Protein AF-A0AAV2PLE8-F1 (afdb_monomer_lite)

Organism: Meganyctiphanes norvegica (NCBI:txid48144)

Secondary structure (DSSP, 8-state):
--HHHHHHHHHHHHHHHHHHHHHHHHS-HHHHHHHHHH-HHHHHHT-HHHHHHHHHHHH------SS-EEEETTT--EEEGGG--GGGGGGSSS--S---S---------------EEEE-HHHHGGG---

InterPro domains:
  IPR040394 F-box only protein 25/32 [PTHR13123] (2-130)

Sequence (131 aa):
SAGKAYSVMAKVSEENAIWMKLCRFHWTPQQIDHVMRLHKELQVKKNWQQVFDRLRKAYGLKEEYPENIHLCRNCSCMYWESYGHPCRTDNIILSEERGGEEAALINQENIKPDVTYLIVTPQEFLKYFHL

Radius of gyration: 27.21 Å; chains: 1; bounding box: 66×33×84 Å

Foldseek 3Di:
DPVVVVVVVVVQVVVLVVLVVQCVVFDDPVLLVVLCVVCVVCVVVVRSVVSSVSSCVPPNGPDDDPFWWKQAQPPRDIDTPVVDDDPPVVVPDDDPDDDDDDPDPPDPDDPDPPPRIDTQDPVNVVVSDDD

pLDDT: mean 72.5, std 18.35, range [34.12, 95.56]

Structure (mmCIF, N/CA/C/O backbone):
data_AF-A0AAV2PLE8-F1
#
_entry.id   AF-A0AAV2PLE8-F1
#
loop_
_atom_site.group_PDB
_atom_site.id
_atom_site.type_symbol
_atom_site.label_atom_id
_atom_site.label_alt_id
_atom_site.label_comp_id
_atom_site.label_asym_id
_atom_site.label_entity_id
_atom_site.label_seq_id
_atom_site.pdbx_PDB_ins_code
_atom_site.Cartn_x
_atom_site.Cartn_y
_atom_site.Cartn_z
_atom_site.occupancy
_atom_site.B_iso_or_equiv
_atom_site.auth_seq_id
_atom_site.auth_comp_id
_atom_site.auth_asym_id
_atom_site.auth_atom_id
_atom_site.pdbx_PDB_model_num
ATOM 1 N N . SER A 1 1 ? 1.294 10.123 40.896 1.00 47.06 1 SER A N 1
ATOM 2 C CA . SER A 1 1 ? 0.953 9.053 39.933 1.00 47.06 1 SER A CA 1
ATOM 3 C C . SER A 1 1 ? 0.137 9.496 38.709 1.00 47.06 1 SER A C 1
ATOM 5 O O . SER A 1 1 ? -0.371 8.630 38.014 1.00 47.06 1 SER A O 1
ATOM 7 N N . ALA A 1 2 ? 0.073 10.793 38.358 1.00 49.91 2 ALA A N 1
ATOM 8 C CA . ALA A 1 2 ? -0.660 11.279 37.172 1.00 49.91 2 ALA A CA 1
ATOM 9 C C . ALA A 1 2 ? 0.213 11.431 35.902 1.00 49.91 2 ALA A C 1
ATOM 11 O O . ALA A 1 2 ? -0.246 11.158 34.798 1.00 49.91 2 ALA A O 1
ATOM 12 N N . GLY A 1 3 ? 1.501 11.780 36.043 1.00 51.47 3 GLY A N 1
ATOM 13 C CA . GLY A 1 3 ? 2.396 12.022 34.896 1.00 51.47 3 GLY A CA 1
ATOM 14 C C . GLY A 1 3 ? 2.712 10.791 34.031 1.00 51.47 3 GLY A C 1
ATOM 15 O O . GLY A 1 3 ? 2.944 10.932 32.836 1.00 51.47 3 GLY A O 1
ATOM 16 N N . LYS A 1 4 ? 2.657 9.575 34.598 1.00 56.22 4 LYS A N 1
ATOM 17 C CA . LYS A 1 4 ? 2.861 8.321 33.843 1.00 56.22 4 LYS A CA 1
ATOM 18 C C . LYS A 1 4 ? 1.682 7.965 32.930 1.00 56.22 4 LYS A C 1
ATOM 20 O O . LYS A 1 4 ? 1.890 7.310 31.919 1.00 56.22 4 LYS A O 1
ATOM 25 N N . ALA A 1 5 ? 0.459 8.383 33.266 1.00 60.50 5 ALA A N 1
ATOM 26 C CA . ALA A 1 5 ? -0.707 8.131 32.418 1.00 60.50 5 ALA A CA 1
ATOM 27 C C . ALA A 1 5 ? -0.687 9.024 31.165 1.00 60.50 5 ALA A C 1
ATOM 29 O O . ALA A 1 5 ? -1.022 8.571 30.074 1.00 60.50 5 ALA A O 1
ATOM 30 N N . TYR A 1 6 ? -0.218 10.268 31.306 1.00 66.62 6 TYR A N 1
ATOM 31 C CA . TYR A 1 6 ? -0.194 11.244 30.217 1.00 66.62 6 TYR A CA 1
ATOM 32 C C . TYR A 1 6 ? 0.768 10.858 29.083 1.00 66.62 6 TYR A C 1
ATOM 34 O O . TYR A 1 6 ? 0.403 10.951 27.915 1.00 66.62 6 TYR A O 1
ATOM 42 N N . SER A 1 7 ? 1.965 10.353 29.403 1.00 70.19 7 SER A N 1
ATOM 43 C CA . SER A 1 7 ? 2.936 9.924 28.384 1.00 70.19 7 SER A CA 1
ATOM 44 C C . SER A 1 7 ? 2.465 8.706 27.582 1.00 70.19 7 SER A C 1
ATOM 46 O O . SER A 1 7 ? 2.687 8.639 26.374 1.00 70.19 7 SER A O 1
ATOM 48 N N . VAL A 1 8 ? 1.765 7.765 28.223 1.00 71.62 8 VAL A N 1
ATOM 49 C CA . VAL A 1 8 ? 1.176 6.600 27.545 1.00 71.62 8 VAL A CA 1
ATOM 50 C C . VAL A 1 8 ? 0.027 7.032 26.634 1.00 71.62 8 VAL A C 1
ATOM 52 O O . VAL A 1 8 ? -0.027 6.608 25.484 1.00 71.62 8 VAL A O 1
ATOM 55 N N . MET A 1 9 ? -0.859 7.917 27.104 1.00 67.19 9 MET A N 1
ATOM 56 C CA . MET A 1 9 ? -1.955 8.433 26.276 1.00 67.19 9 MET A CA 1
ATOM 57 C C . MET A 1 9 ? -1.454 9.273 25.098 1.00 67.19 9 MET A C 1
ATOM 59 O O . MET A 1 9 ? -2.019 9.170 24.009 1.00 67.19 9 MET A O 1
ATOM 63 N N . ALA A 1 10 ? -0.384 10.052 25.279 1.00 67.25 10 ALA A N 1
ATOM 64 C CA . ALA A 1 10 ? 0.267 10.781 24.194 1.00 67.25 10 ALA A CA 1
ATOM 65 C C . ALA A 1 10 ? 0.808 9.820 23.123 1.00 67.25 10 ALA A C 1
ATOM 67 O O . ALA A 1 10 ? 0.471 9.973 21.953 1.00 67.25 10 ALA A O 1
ATOM 68 N N . LYS A 1 11 ? 1.533 8.768 23.531 1.00 75.56 11 LYS A N 1
ATOM 69 C CA . LYS A 1 11 ? 2.070 7.746 22.617 1.00 75.56 11 LYS A CA 1
ATOM 70 C C . LYS A 1 11 ? 0.973 7.008 21.842 1.00 75.56 11 LYS A C 1
ATOM 72 O O . LYS A 1 11 ? 1.077 6.852 20.631 1.00 75.56 11 LYS A O 1
ATOM 77 N N . VAL A 1 12 ? -0.103 6.600 22.520 1.00 73.44 12 VAL A N 1
ATOM 78 C CA . VAL A 1 12 ? -1.258 5.940 21.877 1.00 73.44 12 VAL A CA 1
ATOM 79 C C . VAL A 1 12 ? -1.964 6.888 20.904 1.00 73.44 12 VAL A C 1
ATOM 81 O O . VAL A 1 12 ? -2.404 6.470 19.835 1.00 73.44 12 VAL A O 1
ATOM 84 N N . SER A 1 13 ? -2.069 8.172 21.253 1.00 68.06 13 SER A N 1
ATOM 85 C CA . SER A 1 13 ? -2.680 9.182 20.381 1.00 68.06 13 SER A CA 1
ATOM 86 C C . SER A 1 13 ? -1.843 9.424 19.123 1.00 68.06 13 SER A C 1
ATOM 88 O O . SER A 1 13 ? -2.403 9.510 18.030 1.00 68.06 13 SER A O 1
ATOM 90 N N . GLU A 1 14 ? -0.517 9.483 19.262 1.00 77.81 14 GLU A N 1
ATOM 91 C CA . GLU A 1 14 ? 0.430 9.557 18.145 1.00 77.81 14 GLU A CA 1
ATOM 92 C C . GLU A 1 14 ? 0.311 8.342 17.224 1.00 77.81 14 GLU A C 1
ATOM 94 O O . GLU A 1 14 ? 0.145 8.493 16.014 1.00 77.81 14 GLU A O 1
ATOM 99 N N . GLU A 1 15 ? 0.314 7.140 17.798 1.00 82.62 15 GLU A N 1
ATOM 100 C CA . GLU A 1 15 ? 0.198 5.889 17.051 1.00 82.62 15 GLU A CA 1
ATOM 101 C C . GLU A 1 15 ? -1.124 5.827 16.273 1.00 82.62 15 GLU A C 1
ATOM 103 O O . GLU A 1 15 ? -1.147 5.540 15.076 1.00 82.62 15 GLU A O 1
ATOM 108 N N . ASN A 1 16 ? -2.233 6.214 16.905 1.00 87.06 16 ASN A N 1
ATO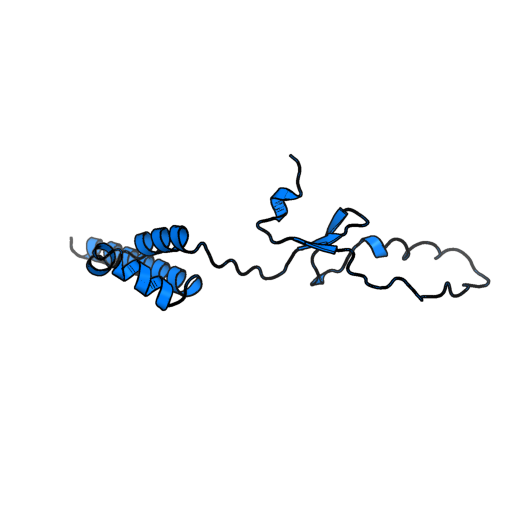M 109 C CA . ASN A 1 16 ? -3.538 6.257 16.253 1.00 87.06 16 ASN A CA 1
ATOM 110 C C . ASN A 1 16 ? -3.605 7.300 15.116 1.00 87.06 16 ASN A C 1
ATOM 112 O O . ASN A 1 16 ? -4.245 7.070 14.087 1.00 87.06 16 ASN A O 1
ATOM 116 N N . ALA A 1 17 ? -2.927 8.442 15.269 1.00 88.19 17 ALA A N 1
ATOM 117 C CA . ALA A 1 17 ? -2.827 9.454 14.220 1.00 88.19 17 ALA A CA 1
ATOM 118 C C . ALA A 1 17 ? -1.998 8.966 13.021 1.00 88.19 17 ALA A C 1
ATOM 120 O O . ALA A 1 17 ? -2.344 9.276 11.877 1.00 88.19 17 ALA A O 1
ATOM 121 N N . ILE A 1 18 ? -0.940 8.186 13.260 1.00 91.38 18 ILE A N 1
ATOM 122 C CA . ILE A 1 18 ? -0.147 7.545 12.201 1.00 91.38 18 ILE A CA 1
ATOM 123 C C . ILE A 1 18 ? -1.024 6.580 11.402 1.00 91.38 18 ILE A C 1
ATOM 125 O O . ILE A 1 18 ? -1.085 6.689 10.177 1.00 91.38 18 ILE A O 1
ATOM 129 N N . TRP A 1 19 ? -1.780 5.710 12.074 1.00 92.81 19 TRP A N 1
ATOM 130 C CA . TRP A 1 19 ? -2.701 4.787 11.405 1.00 92.81 19 TRP A CA 1
ATOM 131 C C . TRP A 1 19 ? -3.758 5.505 10.562 1.00 92.81 19 TRP A C 1
ATOM 133 O O . TRP A 1 19 ? -4.056 5.080 9.446 1.00 92.81 19 TRP A O 1
ATOM 143 N N . MET A 1 20 ? -4.290 6.632 11.042 1.00 91.94 20 MET A N 1
ATOM 144 C CA . MET A 1 20 ? -5.216 7.454 10.259 1.00 91.94 20 MET A CA 1
ATOM 145 C C . MET A 1 20 ? -4.559 8.015 8.990 1.00 91.94 20 MET A C 1
ATOM 147 O O . MET A 1 20 ? -5.172 7.994 7.921 1.00 91.94 20 MET A O 1
ATOM 151 N N . LYS A 1 21 ? -3.322 8.523 9.091 1.00 93.06 21 LYS A N 1
ATOM 152 C CA . LYS A 1 21 ? -2.566 9.020 7.929 1.00 93.06 21 LYS A CA 1
ATOM 153 C C . LYS A 1 21 ? -2.307 7.897 6.924 1.00 93.06 21 LYS A C 1
ATOM 155 O O . LYS A 1 21 ? -2.550 8.104 5.741 1.00 93.06 21 LYS A O 1
ATOM 160 N N . LEU A 1 22 ? -1.915 6.711 7.396 1.00 91.31 22 LEU A N 1
ATOM 161 C CA . LEU A 1 22 ? -1.743 5.520 6.557 1.00 91.31 22 LEU A CA 1
ATOM 162 C C . LEU A 1 22 ? -3.037 5.151 5.827 1.00 91.31 22 LEU A C 1
ATOM 164 O O . LEU A 1 22 ? -3.017 4.917 4.622 1.00 91.31 22 LEU A O 1
ATOM 168 N N . CYS A 1 23 ? -4.180 5.170 6.520 1.00 93.25 23 CYS A N 1
ATOM 169 C CA . CYS A 1 23 ? -5.462 4.889 5.876 1.00 93.25 23 CYS A CA 1
ATOM 170 C C . CYS A 1 23 ? -5.773 5.883 4.748 1.00 93.25 23 CYS A C 1
ATOM 172 O O . CYS A 1 23 ? -6.186 5.483 3.664 1.00 93.25 23 CYS A O 1
ATOM 174 N N . ARG A 1 24 ? -5.554 7.179 4.988 1.00 93.44 24 ARG A N 1
ATOM 175 C CA . ARG A 1 24 ? -5.802 8.238 3.994 1.00 93.44 24 ARG A CA 1
ATOM 176 C C . ARG A 1 24 ? -4.824 8.218 2.824 1.00 93.44 24 ARG A C 1
ATOM 178 O O . ARG A 1 24 ? -5.152 8.741 1.767 1.00 93.44 24 ARG A O 1
ATOM 185 N N . PHE A 1 25 ? -3.636 7.658 3.023 1.00 92.19 25 PHE A N 1
ATOM 186 C CA . PHE A 1 25 ? -2.658 7.480 1.959 1.00 92.19 25 PHE A CA 1
ATOM 187 C C . PHE A 1 25 ? -3.086 6.368 0.990 1.00 92.19 25 PHE A C 1
ATOM 189 O O . PHE A 1 25 ? -3.048 6.562 -0.223 1.00 92.19 25 PHE A O 1
ATOM 196 N N . HIS A 1 26 ? -3.541 5.223 1.514 1.00 91.19 26 HIS A N 1
ATOM 197 C CA . HIS A 1 26 ? -3.862 4.065 0.676 1.00 91.19 26 HIS A CA 1
ATOM 198 C C . HIS A 1 26 ? -5.287 4.058 0.106 1.00 91.19 26 HIS A C 1
ATOM 200 O O . HIS A 1 26 ? -5.496 3.468 -0.952 1.00 91.19 26 HIS A O 1
ATOM 206 N N . TRP A 1 27 ? -6.264 4.684 0.768 1.00 94.62 27 TRP A N 1
ATOM 207 C CA . TRP A 1 27 ? -7.677 4.558 0.390 1.00 94.62 27 TRP A CA 1
ATOM 208 C C . TRP A 1 27 ? -8.386 5.897 0.256 1.00 94.62 27 TRP A C 1
ATOM 210 O O . TRP A 1 27 ? -8.067 6.876 0.934 1.00 94.62 27 TRP A O 1
ATOM 220 N N . THR A 1 28 ? -9.403 5.926 -0.605 1.00 95.00 28 THR A N 1
ATOM 221 C CA . THR A 1 28 ? -10.230 7.119 -0.790 1.00 95.00 28 THR A CA 1
ATOM 222 C C . THR A 1 28 ? -11.148 7.347 0.417 1.00 95.00 28 THR A C 1
ATOM 224 O O . THR A 1 28 ? -11.519 6.390 1.109 1.00 95.00 28 THR A O 1
ATOM 227 N N . PRO A 1 29 ? -11.598 8.592 0.668 1.00 94.69 29 PRO A N 1
ATOM 228 C CA . PRO A 1 29 ? -12.555 8.873 1.738 1.00 94.69 29 PRO A CA 1
ATOM 229 C C . PRO A 1 29 ? -13.816 8.001 1.660 1.00 94.69 29 PRO A C 1
ATOM 231 O O . PRO A 1 29 ? -14.306 7.537 2.683 1.00 94.69 29 PRO A O 1
ATOM 234 N N . GLN A 1 30 ? -14.295 7.691 0.450 1.00 95.56 30 GLN A N 1
ATOM 235 C CA . GLN A 1 30 ? -15.479 6.856 0.242 1.00 95.56 30 GLN A CA 1
ATOM 236 C C . GLN A 1 30 ? -15.261 5.400 0.686 1.00 95.56 30 GLN A C 1
ATOM 238 O O . GLN A 1 30 ? -16.170 4.798 1.259 1.00 95.56 30 GLN A O 1
ATOM 243 N N . GLN A 1 31 ? -14.071 4.834 0.447 1.00 94.38 31 GLN A N 1
ATOM 244 C CA . GLN A 1 31 ? -13.704 3.484 0.896 1.00 94.38 31 GLN A CA 1
ATOM 245 C C . GLN A 1 31 ? -13.594 3.421 2.424 1.00 94.38 31 GLN A C 1
ATOM 247 O O . GLN A 1 31 ? -14.112 2.494 3.053 1.00 94.38 31 GLN A O 1
ATOM 252 N N . ILE A 1 32 ? -12.978 4.443 3.026 1.00 94.06 32 ILE A N 1
ATOM 253 C CA . ILE A 1 32 ? -12.867 4.583 4.482 1.00 94.06 32 ILE A CA 1
ATOM 254 C C . ILE A 1 32 ? -14.264 4.677 5.108 1.00 94.06 32 ILE A C 1
ATOM 256 O O . ILE A 1 32 ? -14.590 3.895 6.003 1.00 94.06 32 ILE A O 1
ATOM 260 N N . ASP A 1 33 ? -15.122 5.560 4.595 1.00 93.38 33 ASP A N 1
ATOM 261 C CA . ASP A 1 33 ? -16.492 5.742 5.084 1.00 93.38 33 ASP A CA 1
ATOM 262 C C . ASP A 1 33 ? -17.361 4.496 4.887 1.00 93.38 33 ASP A C 1
ATOM 264 O O . ASP A 1 33 ? -18.257 4.218 5.688 1.00 93.38 33 ASP A O 1
ATOM 268 N N . HIS A 1 34 ? -17.126 3.722 3.829 1.00 94.12 34 HIS A N 1
ATOM 269 C CA . HIS A 1 34 ? -17.816 2.455 3.623 1.00 94.12 34 HIS A CA 1
ATOM 270 C C . HIS A 1 34 ? -17.479 1.444 4.727 1.00 94.12 34 HIS A C 1
ATOM 272 O O . HIS A 1 34 ? -18.389 0.949 5.395 1.00 94.12 34 HIS A O 1
ATOM 278 N N . VAL A 1 35 ? -16.190 1.197 4.991 1.00 93.19 35 VAL A N 1
ATOM 279 C CA . VAL A 1 35 ? -15.750 0.270 6.053 1.00 93.19 35 VAL A CA 1
ATOM 280 C C . VAL A 1 35 ? -16.217 0.732 7.428 1.00 93.19 35 VAL A C 1
ATOM 282 O O . VAL A 1 35 ? -16.696 -0.069 8.228 1.00 93.19 35 VAL A O 1
ATOM 285 N N . MET A 1 36 ? -16.141 2.033 7.688 1.00 90.12 36 MET A N 1
ATOM 286 C CA . MET A 1 36 ? -16.599 2.634 8.936 1.00 90.12 36 MET A CA 1
ATOM 287 C C . MET A 1 36 ? -18.107 2.482 9.173 1.00 90.12 36 MET A C 1
ATOM 289 O O . MET A 1 36 ? -18.534 2.311 10.315 1.00 90.12 36 MET A O 1
ATOM 293 N N . ARG A 1 37 ? -18.926 2.534 8.114 1.00 90.69 37 ARG A N 1
ATOM 294 C CA . ARG A 1 37 ? -20.376 2.297 8.209 1.00 90.69 37 ARG A CA 1
ATOM 295 C C . ARG A 1 37 ? -20.719 0.826 8.418 1.00 90.69 37 ARG A C 1
ATOM 297 O O . ARG A 1 37 ? -21.671 0.539 9.142 1.00 90.69 37 ARG A O 1
ATOM 304 N N . LEU A 1 38 ? -19.959 -0.082 7.803 1.00 90.81 38 LEU A N 1
ATOM 305 C CA . LEU A 1 38 ? -20.119 -1.526 7.991 1.00 90.81 38 LEU A CA 1
ATOM 306 C C . LEU A 1 38 ? -19.735 -1.968 9.409 1.00 90.81 38 LEU A C 1
ATOM 308 O O . LEU A 1 38 ? -20.406 -2.815 9.990 1.00 90.81 38 LEU A O 1
ATOM 312 N N . HIS A 1 39 ? -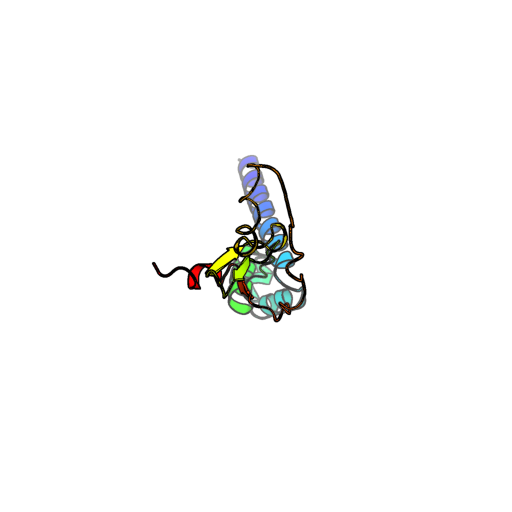18.695 -1.357 9.975 1.00 88.12 39 HIS A N 1
ATOM 313 C CA . HIS A 1 39 ? -18.148 -1.683 11.289 1.00 88.12 39 HIS A CA 1
ATOM 314 C C . HIS A 1 39 ? -18.337 -0.521 12.270 1.00 88.12 39 HIS A C 1
ATOM 316 O O . HIS A 1 39 ? -17.395 0.208 12.601 1.00 88.12 39 HIS A O 1
ATOM 322 N N . LYS A 1 40 ? -19.574 -0.332 12.746 1.00 82.75 40 LYS A N 1
ATOM 323 C CA . LYS A 1 40 ? -19.944 0.773 13.653 1.00 82.75 40 LYS A CA 1
ATOM 324 C C . LYS A 1 40 ? -19.130 0.785 14.954 1.00 82.75 40 LYS A C 1
ATOM 326 O O . LYS A 1 40 ? -18.931 1.843 15.546 1.00 82.75 40 LYS A O 1
ATOM 331 N N . GLU A 1 41 ? -18.613 -0.359 15.392 1.00 81.94 41 GLU A N 1
ATOM 332 C CA . GLU A 1 41 ? -17.722 -0.487 16.546 1.00 81.94 41 GLU A CA 1
ATOM 333 C C . GLU A 1 41 ? -16.407 0.300 16.392 1.00 81.94 41 GLU A C 1
ATOM 335 O O . GLU A 1 41 ? -15.848 0.778 17.385 1.00 81.94 41 GLU A O 1
ATOM 340 N N . LEU A 1 42 ? -15.939 0.497 15.154 1.00 81.12 42 LEU A N 1
ATOM 341 C CA . LEU A 1 42 ? -14.717 1.247 14.852 1.00 81.12 42 LEU A CA 1
ATOM 342 C C . LEU A 1 42 ? -14.915 2.755 15.026 1.00 81.12 42 LEU A C 1
ATOM 344 O O . LEU A 1 42 ? -13.989 3.452 15.444 1.00 81.12 42 LEU A O 1
ATOM 348 N N . GLN A 1 43 ? -16.131 3.248 14.779 1.00 73.19 43 GLN A N 1
ATOM 349 C CA . GLN A 1 43 ? -16.497 4.654 14.966 1.00 73.19 43 GLN A CA 1
ATOM 350 C C . GLN A 1 43 ? -16.468 5.061 16.443 1.00 73.19 43 GLN A C 1
ATOM 352 O O . GLN A 1 43 ? -15.987 6.142 16.778 1.00 73.19 43 GLN A O 1
ATOM 357 N N . VAL A 1 44 ? -16.925 4.175 17.334 1.00 71.94 44 VAL A N 1
ATOM 358 C CA . VAL A 1 44 ? -17.014 4.453 18.777 1.00 71.94 44 VAL A CA 1
ATOM 359 C C . VAL A 1 44 ? -15.630 4.498 19.425 1.00 71.94 44 VAL A C 1
ATOM 361 O O . VAL A 1 44 ? -15.362 5.355 20.262 1.00 71.94 44 VAL A O 1
ATOM 364 N N . LYS A 1 45 ? -14.735 3.585 19.033 1.00 70.12 45 LYS A N 1
ATOM 365 C CA . LYS A 1 45 ? -13.403 3.457 19.646 1.00 70.12 45 LYS A CA 1
ATOM 366 C C . LYS A 1 45 ? -12.299 4.223 18.909 1.00 70.12 45 LYS A C 1
ATOM 368 O O . LYS A 1 45 ? -11.198 4.310 19.442 1.00 70.12 45 LYS A O 1
ATOM 373 N N . LYS A 1 46 ? -12.566 4.755 17.705 1.00 71.44 46 LYS A N 1
ATOM 374 C CA . LYS A 1 46 ? -11.583 5.401 16.804 1.00 71.44 46 LYS A CA 1
ATOM 375 C C . LYS A 1 46 ? -10.253 4.639 16.725 1.00 71.44 46 LYS A C 1
ATOM 377 O O . LYS A 1 46 ? -9.192 5.255 16.747 1.00 71.44 46 LYS A O 1
ATOM 382 N N . ASN A 1 47 ? -10.296 3.308 16.675 1.00 84.50 47 ASN A N 1
ATOM 383 C CA . ASN A 1 47 ? -9.091 2.489 16.580 1.00 84.50 47 ASN A CA 1
ATOM 384 C C . ASN A 1 47 ? -8.681 2.369 15.105 1.00 84.50 47 ASN A C 1
ATOM 386 O O . ASN A 1 47 ? -9.145 1.476 14.393 1.00 84.50 47 ASN A O 1
ATOM 390 N N . TRP A 1 48 ? -7.838 3.292 14.638 1.00 90.38 48 TRP A N 1
ATOM 391 C CA . TRP A 1 48 ? -7.442 3.368 13.231 1.00 90.38 48 TRP A CA 1
ATOM 392 C C . TRP A 1 48 ? -6.587 2.185 12.773 1.00 90.38 48 TRP A C 1
ATOM 394 O O . TRP A 1 48 ? -6.591 1.875 11.585 1.00 90.38 48 TRP A O 1
ATOM 404 N N . GLN A 1 49 ? -5.922 1.474 13.686 1.00 90.19 49 GLN A N 1
ATOM 405 C CA . GLN A 1 49 ? -5.208 0.239 13.352 1.00 90.19 49 GLN A CA 1
ATOM 406 C C . GLN A 1 49 ? -6.181 -0.852 12.884 1.00 90.19 49 GLN A C 1
ATOM 408 O O . GLN A 1 49 ? -5.965 -1.495 11.860 1.00 90.19 49 GLN A O 1
ATOM 413 N N . GLN A 1 50 ? -7.306 -1.022 13.583 1.00 90.75 50 GLN A N 1
ATOM 414 C CA . GLN A 1 50 ? -8.331 -1.978 13.154 1.00 90.75 50 GLN A CA 1
ATOM 415 C C . GLN A 1 50 ? -8.997 -1.553 11.843 1.00 90.75 50 GLN A C 1
ATOM 417 O O . GLN A 1 50 ? -9.309 -2.399 11.007 1.00 90.75 50 GLN A O 1
ATOM 422 N N . VAL A 1 51 ? -9.193 -0.247 11.644 1.00 92.56 51 VAL A N 1
ATOM 423 C CA . VAL A 1 51 ? -9.698 0.301 10.376 1.00 92.56 51 VAL A CA 1
ATOM 424 C C . VAL A 1 51 ? -8.745 -0.042 9.232 1.00 92.56 51 VAL A C 1
ATOM 426 O O . VAL A 1 51 ? -9.199 -0.528 8.199 1.00 92.56 51 VAL A O 1
ATOM 429 N N . PHE A 1 52 ? -7.438 0.136 9.437 1.00 92.88 52 PHE A N 1
ATOM 430 C CA . PHE A 1 52 ? -6.407 -0.220 8.466 1.00 92.88 52 PHE A CA 1
ATOM 431 C C . PHE A 1 52 ? -6.471 -1.704 8.089 1.00 92.88 52 PHE A C 1
ATOM 433 O O . PHE A 1 52 ? -6.503 -2.037 6.907 1.00 92.88 52 PHE A O 1
ATOM 440 N N . ASP A 1 53 ? -6.569 -2.608 9.068 1.00 92.00 53 ASP A N 1
ATOM 441 C CA . ASP A 1 53 ? -6.669 -4.045 8.793 1.00 92.00 53 ASP A CA 1
ATOM 442 C C . ASP A 1 53 ? -7.921 -4.422 7.996 1.00 92.00 53 ASP A C 1
ATOM 444 O O . ASP A 1 53 ? -7.876 -5.317 7.147 1.00 92.00 53 ASP A O 1
ATOM 448 N N . ARG A 1 54 ? -9.049 -3.752 8.253 1.00 93.50 54 ARG A N 1
ATOM 449 C CA . ARG A 1 54 ? -10.294 -3.968 7.504 1.00 93.50 54 ARG A CA 1
ATOM 450 C C . ARG A 1 54 ? -10.188 -3.435 6.081 1.00 93.50 54 ARG A C 1
ATOM 452 O O . ARG A 1 54 ? -10.554 -4.149 5.153 1.00 93.50 54 ARG A O 1
ATOM 459 N N . LEU A 1 55 ? -9.648 -2.231 5.908 1.00 93.88 55 LEU A N 1
ATOM 460 C CA . LEU A 1 55 ? -9.435 -1.623 4.596 1.00 93.88 55 LEU A CA 1
ATOM 461 C C . LEU A 1 55 ? -8.461 -2.440 3.746 1.00 93.88 55 LEU A C 1
ATOM 463 O O . LEU A 1 55 ? -8.771 -2.752 2.600 1.00 93.88 55 LEU A O 1
ATOM 467 N N . ARG A 1 56 ? -7.352 -2.893 4.338 1.00 91.94 56 ARG A N 1
ATOM 468 C CA . ARG A 1 56 ? -6.381 -3.778 3.685 1.00 91.94 56 ARG A CA 1
ATOM 469 C C . ARG A 1 56 ? -7.020 -5.069 3.189 1.00 91.94 56 ARG A C 1
ATOM 471 O O . ARG A 1 56 ? -6.721 -5.501 2.082 1.00 91.94 56 ARG A O 1
ATOM 478 N N . LYS A 1 57 ? -7.906 -5.679 3.980 1.00 91.06 57 LYS A N 1
ATOM 479 C CA . LYS A 1 57 ? -8.625 -6.900 3.579 1.00 91.06 57 LYS A CA 1
ATOM 480 C C . LYS A 1 57 ? -9.682 -6.646 2.502 1.00 91.06 57 LYS A C 1
ATOM 482 O O . LYS A 1 57 ? -9.905 -7.526 1.682 1.00 91.06 57 LYS A O 1
ATOM 487 N N . ALA A 1 58 ? -10.339 -5.487 2.522 1.00 91.88 58 ALA A N 1
ATOM 488 C CA . ALA A 1 58 ? -11.437 -5.174 1.609 1.00 91.88 58 ALA A CA 1
ATOM 48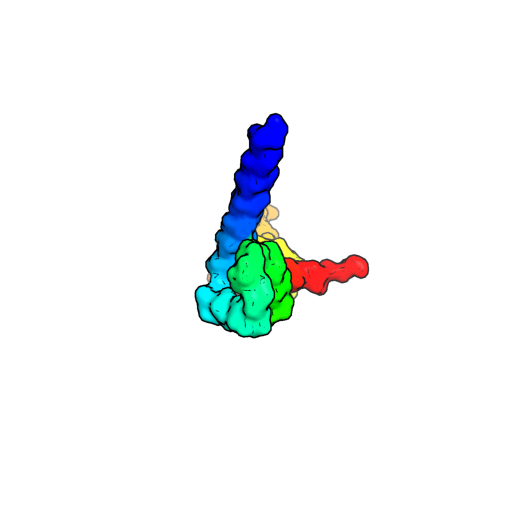9 C C . ALA A 1 58 ? -10.967 -4.647 0.243 1.00 91.88 58 ALA A C 1
ATOM 491 O O . ALA A 1 58 ? -11.577 -4.965 -0.772 1.00 91.88 58 ALA A O 1
ATOM 492 N N . TYR A 1 59 ? -9.903 -3.841 0.219 1.00 91.88 59 TYR A N 1
ATOM 493 C CA . TYR A 1 59 ? -9.481 -3.092 -0.970 1.00 91.88 59 TYR A CA 1
ATOM 494 C C . TYR A 1 59 ? -8.010 -3.300 -1.355 1.00 91.88 59 TYR A C 1
ATOM 496 O O . TYR A 1 59 ? -7.579 -2.754 -2.366 1.00 91.88 59 TYR A O 1
ATOM 504 N N . GLY A 1 60 ? -7.233 -4.062 -0.576 1.00 87.94 60 GLY A N 1
ATOM 505 C CA . GLY A 1 60 ? -5.781 -4.167 -0.765 1.00 87.94 60 GLY A CA 1
ATOM 506 C C . GLY A 1 60 ? -5.046 -2.883 -0.366 1.00 87.94 60 GLY A C 1
ATOM 507 O O . GLY A 1 60 ? -5.662 -1.943 0.127 1.00 87.94 60 GLY A O 1
ATOM 508 N N . LEU A 1 61 ? -3.723 -2.840 -0.533 1.00 86.50 61 LEU A N 1
ATOM 509 C CA . LEU A 1 61 ? -2.922 -1.628 -0.321 1.00 86.50 61 LEU A CA 1
ATOM 510 C C . LEU A 1 61 ? -2.687 -0.921 -1.654 1.00 86.50 61 LEU A C 1
ATOM 512 O O . LEU A 1 61 ? -2.446 -1.569 -2.668 1.00 86.50 61 LEU A O 1
ATOM 516 N N . LYS A 1 62 ? -2.710 0.414 -1.641 1.00 76.12 62 LYS A N 1
ATOM 517 C CA . LYS A 1 62 ? -2.187 1.204 -2.757 1.00 76.12 62 LYS A CA 1
ATOM 518 C C . LYS A 1 62 ? -0.665 1.141 -2.715 1.00 76.12 62 LYS A C 1
ATOM 520 O O . LYS A 1 62 ? -0.062 1.733 -1.821 1.00 76.12 62 LYS A O 1
ATOM 525 N N . GLU A 1 63 ? -0.068 0.407 -3.637 1.00 70.88 63 GLU A N 1
ATOM 526 C CA . GLU A 1 63 ? 1.381 0.322 -3.786 1.00 70.88 63 GLU A CA 1
ATOM 527 C C . GLU A 1 63 ? 1.806 1.284 -4.898 1.00 70.88 63 GLU A C 1
ATOM 529 O O . GLU A 1 63 ? 1.544 1.054 -6.076 1.00 70.88 63 GLU A O 1
ATOM 534 N N . GLU A 1 64 ? 2.402 2.409 -4.504 1.00 66.69 64 GLU A N 1
ATOM 535 C CA . GLU A 1 64 ? 3.090 3.309 -5.427 1.00 66.69 64 GLU A CA 1
ATOM 536 C C . GLU A 1 64 ? 4.567 2.934 -5.412 1.00 66.69 64 GLU A C 1
ATOM 538 O O . GLU A 1 64 ? 5.272 3.180 -4.431 1.00 66.69 64 GLU A O 1
ATOM 543 N N . TYR A 1 65 ? 5.025 2.298 -6.485 1.00 71.19 65 TYR A N 1
ATOM 544 C CA . TYR A 1 65 ? 6.448 2.077 -6.690 1.00 71.19 65 TYR A CA 1
ATOM 545 C C . TYR A 1 65 ? 7.023 3.244 -7.486 1.00 71.19 65 TYR A C 1
ATOM 547 O O . TYR A 1 65 ? 6.394 3.679 -8.452 1.00 71.19 65 TYR A O 1
ATOM 555 N N . PRO A 1 66 ? 8.194 3.766 -7.087 1.00 70.12 66 PRO A N 1
ATOM 556 C CA . PRO A 1 66 ? 8.795 4.912 -7.757 1.00 70.12 66 PRO A CA 1
ATOM 557 C C . PRO A 1 66 ? 9.163 4.600 -9.211 1.00 70.12 66 PRO A C 1
ATOM 559 O O . PRO A 1 66 ? 9.049 5.478 -10.058 1.00 70.12 66 PRO A O 1
ATOM 562 N N . GLU A 1 67 ? 9.551 3.355 -9.510 1.00 73.62 67 GLU A N 1
ATOM 563 C CA . GLU A 1 67 ? 9.907 2.899 -10.855 1.00 73.62 67 GLU A CA 1
ATOM 564 C C . GLU A 1 67 ? 9.478 1.439 -11.066 1.00 73.62 67 GLU A C 1
ATOM 566 O O . GLU A 1 67 ? 9.441 0.646 -10.120 1.00 73.62 67 GLU A O 1
ATOM 571 N N . ASN A 1 68 ? 9.159 1.082 -12.313 1.00 78.12 68 ASN A N 1
ATOM 572 C CA . ASN A 1 68 ? 8.880 -0.300 -12.699 1.00 78.12 68 ASN A CA 1
ATOM 573 C C . ASN A 1 68 ? 10.157 -0.996 -13.190 1.00 78.12 68 ASN A C 1
ATOM 575 O O . ASN A 1 68 ? 11.011 -0.371 -13.820 1.00 78.12 68 ASN A O 1
ATOM 579 N N . ILE A 1 69 ? 10.256 -2.308 -12.957 1.00 83.94 69 ILE A N 1
ATOM 580 C CA . ILE A 1 69 ? 11.289 -3.146 -13.579 1.00 83.94 69 ILE A CA 1
ATOM 581 C C . ILE A 1 69 ? 10.805 -3.530 -14.971 1.00 83.94 69 ILE A C 1
ATOM 583 O O . ILE A 1 69 ? 9.643 -3.882 -15.159 1.00 83.94 69 ILE A O 1
ATOM 587 N N . HIS A 1 70 ? 11.698 -3.533 -15.947 1.00 86.06 70 HIS A N 1
ATOM 588 C CA . HIS A 1 70 ? 11.463 -4.133 -17.249 1.00 86.06 70 HIS A CA 1
ATOM 589 C C . HIS A 1 70 ? 12.213 -5.462 -17.350 1.00 86.06 70 HIS A C 1
ATOM 591 O O . HIS A 1 70 ? 13.389 -5.549 -17.005 1.00 86.06 70 HIS A O 1
ATOM 597 N N . LEU A 1 71 ? 11.536 -6.502 -17.833 1.00 84.50 71 LEU A N 1
ATOM 598 C CA . LEU A 1 71 ? 12.130 -7.786 -18.192 1.00 84.50 71 LEU A CA 1
ATOM 599 C C . LEU A 1 71 ? 12.273 -7.856 -19.706 1.00 84.50 71 LEU A C 1
ATOM 601 O O . LEU A 1 71 ? 11.278 -7.839 -20.433 1.00 84.50 71 LEU A O 1
ATOM 605 N N . CYS A 1 72 ? 13.501 -7.978 -20.193 1.00 83.00 72 CYS A N 1
ATOM 606 C CA . CYS A 1 72 ? 13.736 -8.177 -21.613 1.00 83.00 72 CYS A CA 1
ATOM 607 C C . CYS A 1 72 ? 13.457 -9.619 -22.034 1.00 83.00 72 CYS A C 1
ATOM 609 O O . CYS A 1 72 ? 14.000 -10.555 -21.457 1.00 83.00 72 CYS A O 1
ATOM 611 N N . ARG A 1 73 ? 12.695 -9.808 -23.114 1.00 80.06 73 ARG A N 1
ATOM 612 C CA . ARG A 1 73 ? 12.440 -11.139 -23.692 1.00 80.06 73 ARG A CA 1
ATOM 613 C C . ARG A 1 73 ? 13.634 -11.725 -24.452 1.00 80.06 73 ARG A C 1
ATOM 615 O O . ARG A 1 73 ? 13.631 -12.915 -24.734 1.00 80.06 73 ARG A O 1
ATOM 622 N N . ASN A 1 74 ? 14.630 -10.907 -24.794 1.00 78.31 74 ASN A N 1
ATOM 623 C CA . ASN A 1 74 ? 15.770 -11.322 -25.614 1.00 78.31 74 ASN A CA 1
ATOM 624 C C . ASN A 1 74 ? 16.930 -11.889 -24.780 1.00 78.31 74 ASN A C 1
ATOM 626 O O . ASN A 1 74 ? 17.465 -12.934 -25.125 1.00 78.31 74 ASN A O 1
ATOM 630 N N . CYS A 1 75 ? 17.305 -11.225 -23.677 1.00 81.12 75 CYS A N 1
ATOM 631 C CA . CYS A 1 75 ? 18.353 -11.703 -22.756 1.00 81.12 75 CYS A CA 1
ATOM 632 C C . CYS A 1 75 ? 17.837 -12.127 -21.372 1.00 81.12 75 CYS A C 1
ATOM 634 O O . CYS A 1 75 ? 18.634 -12.534 -20.536 1.00 81.12 75 CYS A O 1
ATOM 636 N N . SER A 1 76 ? 16.529 -12.047 -21.098 1.00 81.12 76 SER A N 1
ATOM 637 C CA . SER A 1 76 ? 15.945 -12.326 -19.769 1.00 81.12 76 SER A CA 1
ATOM 638 C C . SER A 1 76 ? 16.511 -11.463 -18.629 1.00 81.12 76 SER A C 1
ATOM 640 O O . SER A 1 76 ? 16.349 -11.789 -17.456 1.00 81.12 76 SER A O 1
ATOM 642 N N . CYS A 1 77 ? 17.159 -10.339 -18.953 1.00 81.62 77 CYS A N 1
ATOM 643 C CA . CYS A 1 77 ? 17.661 -9.389 -17.968 1.00 81.62 77 CYS A CA 1
ATOM 644 C C . CYS A 1 77 ? 16.529 -8.512 -17.422 1.00 81.62 77 CYS A C 1
ATOM 646 O O . CYS A 1 77 ? 15.681 -8.031 -18.182 1.00 81.62 77 CYS A O 1
ATOM 648 N N . MET A 1 78 ? 16.570 -8.261 -16.113 1.00 84.31 78 MET A N 1
ATOM 649 C CA . MET A 1 78 ? 15.748 -7.256 -15.442 1.00 84.31 78 MET A CA 1
ATOM 650 C C . MET A 1 78 ? 16.521 -5.945 -15.302 1.00 84.31 78 MET A C 1
ATOM 652 O O . MET A 1 78 ? 17.685 -5.956 -14.905 1.00 84.31 78 MET A O 1
ATOM 656 N N . TYR A 1 79 ? 15.880 -4.825 -15.632 1.00 82.12 79 TYR A N 1
ATOM 657 C CA . TYR A 1 79 ? 16.495 -3.498 -15.611 1.00 82.12 79 TYR A CA 1
ATOM 658 C C . TYR A 1 79 ? 15.485 -2.410 -15.244 1.00 82.12 79 TYR A C 1
ATOM 660 O O . TYR A 1 79 ? 14.286 -2.551 -15.478 1.00 82.12 79 TYR A O 1
ATOM 668 N N . TRP A 1 80 ? 15.982 -1.313 -14.683 1.00 84.56 80 TRP A N 1
ATOM 669 C CA . TRP A 1 80 ? 15.209 -0.093 -14.470 1.00 84.56 80 TRP A CA 1
ATOM 670 C C . TRP A 1 80 ? 15.179 0.730 -15.756 1.00 84.56 80 TRP A C 1
ATOM 672 O O . TRP A 1 80 ? 16.212 0.877 -16.412 1.00 84.56 80 TRP A O 1
ATOM 682 N N . GLU A 1 81 ? 14.021 1.290 -16.113 1.00 75.38 81 GLU A N 1
ATOM 683 C CA . GLU A 1 81 ? 13.882 2.124 -17.318 1.00 75.38 81 GLU A CA 1
ATOM 684 C C . GLU A 1 81 ? 14.894 3.277 -17.339 1.00 75.38 81 GLU A C 1
ATOM 686 O O . GLU A 1 81 ? 15.540 3.520 -18.359 1.00 75.38 81 GLU A O 1
ATOM 691 N N . SER A 1 82 ? 15.083 3.920 -16.187 1.00 80.06 82 SER A N 1
ATOM 692 C CA . SER A 1 82 ? 15.982 5.056 -15.976 1.00 80.06 82 SER A CA 1
ATOM 693 C C . SER A 1 82 ? 17.461 4.746 -16.252 1.00 80.06 82 SER A C 1
ATOM 695 O O . SER A 1 82 ? 18.207 5.639 -16.651 1.00 80.06 82 SER A O 1
ATOM 697 N N . TYR A 1 83 ? 17.887 3.489 -16.096 1.00 77.31 83 TYR A N 1
ATOM 698 C CA . TYR A 1 83 ? 19.279 3.056 -16.283 1.00 77.31 83 TYR A CA 1
ATOM 699 C C . TYR A 1 83 ? 19.535 2.380 -17.639 1.00 77.31 83 TYR A C 1
ATOM 701 O O . TYR A 1 83 ? 20.686 2.110 -17.986 1.00 77.31 83 TYR A O 1
ATOM 709 N N . GLY A 1 84 ? 18.486 2.140 -18.432 1.00 72.62 84 GLY A N 1
ATOM 710 C CA . GLY A 1 84 ? 18.595 1.505 -19.742 1.00 72.62 84 GLY A CA 1
ATOM 711 C C . GLY A 1 84 ? 18.891 -0.000 -19.687 1.00 72.62 84 GLY A C 1
ATOM 712 O O . GLY A 1 84 ? 19.093 -0.600 -18.634 1.00 72.62 84 GLY A O 1
ATOM 713 N N . HIS A 1 85 ? 18.864 -0.640 -20.858 1.00 72.69 85 HIS A N 1
ATOM 714 C CA . HIS A 1 85 ? 18.925 -2.096 -20.984 1.00 72.69 85 HIS A CA 1
ATOM 715 C C . HIS A 1 85 ? 20.311 -2.612 -21.431 1.00 72.69 85 HIS A C 1
ATOM 717 O O . HIS A 1 85 ? 20.807 -2.152 -22.464 1.00 72.69 85 HIS A O 1
ATOM 723 N N . PRO A 1 86 ? 20.904 -3.623 -20.757 1.00 70.88 86 PRO A N 1
ATOM 724 C CA . PRO A 1 86 ? 22.258 -4.105 -21.056 1.00 70.88 86 PRO A CA 1
ATOM 725 C C . PRO A 1 86 ? 22.431 -4.898 -22.364 1.00 70.88 86 PRO A C 1
ATOM 727 O O . PRO A 1 86 ? 23.561 -4.984 -22.832 1.00 70.88 86 PRO A O 1
ATOM 730 N N . CYS A 1 87 ? 21.381 -5.432 -23.019 1.00 65.50 87 CYS A N 1
ATOM 731 C CA . CYS A 1 87 ? 21.567 -6.197 -24.280 1.00 65.50 87 CYS A CA 1
ATOM 732 C C . CYS A 1 87 ? 22.192 -5.365 -25.434 1.00 65.50 87 CYS A C 1
ATOM 734 O O . CYS A 1 87 ? 22.478 -5.922 -26.490 1.00 65.50 87 CYS A O 1
ATOM 736 N N . ARG A 1 88 ? 22.335 -4.036 -25.311 1.00 58.31 88 ARG A N 1
ATOM 737 C CA . ARG A 1 88 ? 22.949 -3.186 -26.350 1.00 58.31 88 ARG A CA 1
ATOM 738 C C . ARG A 1 88 ? 24.425 -2.858 -26.102 1.00 58.31 88 ARG A C 1
ATOM 740 O O . ARG A 1 88 ? 25.026 -2.210 -26.955 1.00 58.31 88 ARG A O 1
ATOM 747 N N . THR A 1 89 ? 25.015 -3.295 -24.990 1.00 54.00 89 THR A N 1
ATOM 748 C CA . THR A 1 89 ? 26.3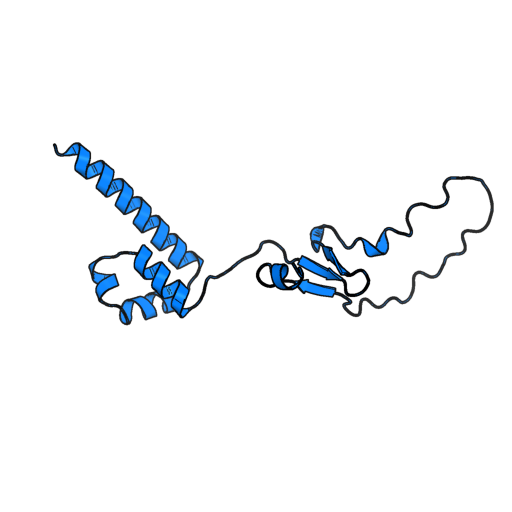88 -2.901 -24.629 1.00 54.00 89 THR A CA 1
ATOM 749 C C . THR A 1 89 ? 27.469 -3.714 -25.358 1.00 54.00 89 THR A C 1
ATOM 751 O O . THR A 1 89 ? 28.611 -3.272 -25.416 1.00 54.00 89 THR A O 1
ATOM 754 N N . ASP A 1 90 ? 27.122 -4.814 -26.034 1.00 48.34 90 ASP A N 1
ATOM 755 C CA . ASP A 1 90 ? 28.097 -5.659 -26.752 1.00 48.34 90 ASP A CA 1
ATOM 756 C C . ASP A 1 90 ? 28.652 -5.054 -28.059 1.00 48.34 90 ASP A C 1
ATOM 758 O O . ASP A 1 90 ? 29.429 -5.702 -28.750 1.00 48.34 90 ASP A O 1
ATOM 762 N N . ASN A 1 91 ? 28.313 -3.807 -28.409 1.00 48.22 91 ASN A N 1
ATOM 763 C CA . ASN A 1 91 ? 28.954 -3.103 -29.533 1.00 48.22 91 ASN A CA 1
ATOM 764 C C . ASN A 1 91 ? 29.847 -1.930 -29.106 1.00 48.22 91 ASN A C 1
ATOM 766 O O . ASN A 1 91 ? 30.262 -1.139 -29.950 1.00 48.22 91 ASN A O 1
ATOM 770 N N . ILE A 1 92 ? 30.176 -1.806 -27.819 1.00 49.91 92 ILE A N 1
ATOM 771 C CA . ILE A 1 92 ? 31.181 -0.844 -27.359 1.00 49.91 92 ILE A CA 1
ATOM 772 C C . ILE A 1 92 ? 32.263 -1.626 -26.628 1.00 49.91 92 ILE A C 1
ATOM 774 O O . ILE A 1 92 ? 32.217 -1.765 -25.415 1.00 49.91 92 ILE A O 1
ATOM 778 N N . ILE A 1 93 ? 33.173 -2.199 -27.411 1.00 44.06 93 ILE A N 1
ATOM 779 C CA . ILE A 1 93 ? 34.618 -2.384 -27.186 1.00 44.06 93 ILE A CA 1
ATOM 780 C C . ILE A 1 93 ? 35.003 -3.535 -28.107 1.00 44.06 93 ILE A C 1
ATOM 782 O O . ILE A 1 93 ? 34.928 -4.678 -27.695 1.00 44.06 93 ILE A O 1
ATOM 786 N N . LEU A 1 94 ? 35.395 -3.239 -29.345 1.00 42.78 94 LEU A N 1
ATOM 787 C CA . LEU A 1 94 ? 36.396 -4.007 -30.094 1.00 42.78 94 LEU A CA 1
ATOM 788 C C . LEU A 1 94 ? 36.858 -3.160 -31.292 1.00 42.78 94 LEU A C 1
ATOM 790 O O . LEU A 1 94 ? 36.440 -3.424 -32.410 1.00 42.78 94 LEU A O 1
ATOM 794 N N . SER A 1 95 ? 37.687 -2.136 -31.049 1.00 39.00 95 SER A N 1
ATOM 795 C CA . SER A 1 95 ? 38.807 -1.747 -31.935 1.00 39.00 95 SER A CA 1
ATOM 796 C C . SER A 1 95 ? 39.417 -0.396 -31.524 1.00 39.00 95 SER A C 1
ATOM 798 O O . SER A 1 95 ? 39.343 0.584 -32.259 1.00 39.00 95 SER A O 1
ATOM 800 N N . GLU A 1 96 ? 40.072 -0.335 -30.366 1.00 42.81 96 GLU A N 1
ATOM 801 C CA . GLU A 1 96 ? 41.174 0.623 -30.173 1.00 42.81 96 GLU A CA 1
ATOM 802 C C . GLU A 1 96 ? 42.506 -0.121 -30.257 1.00 42.81 96 GLU A C 1
ATOM 804 O O . GLU A 1 96 ? 43.361 -0.002 -29.394 1.00 42.81 96 GLU A O 1
ATOM 809 N N . GLU A 1 97 ? 42.699 -0.906 -31.316 1.00 43.50 97 GLU A N 1
ATOM 810 C CA . GLU A 1 97 ? 44.043 -1.258 -31.758 1.00 43.50 97 GLU A CA 1
ATOM 811 C C . GLU A 1 97 ? 44.113 -1.273 -33.286 1.00 43.50 97 GLU A C 1
ATOM 813 O O . GLU A 1 97 ? 43.475 -2.088 -33.943 1.00 43.50 97 GLU A O 1
ATOM 818 N N . ARG A 1 98 ? 44.993 -0.399 -33.793 1.00 36.94 98 ARG A N 1
ATOM 819 C CA . ARG A 1 98 ? 45.638 -0.413 -35.117 1.00 36.94 98 ARG A CA 1
ATOM 820 C C . ARG A 1 98 ? 44.792 0.068 -36.298 1.00 36.94 98 ARG A C 1
ATOM 822 O O . ARG A 1 98 ? 44.145 -0.696 -36.990 1.00 36.94 98 ARG A O 1
ATOM 829 N N . GLY A 1 99 ? 44.942 1.371 -36.543 1.00 36.94 99 GLY A N 1
ATOM 830 C CA . GLY A 1 99 ? 45.331 1.954 -37.829 1.00 36.94 99 GLY A CA 1
ATOM 831 C C . GLY A 1 99 ? 44.738 1.372 -39.112 1.00 36.94 99 GLY A C 1
ATOM 832 O O . GLY A 1 99 ? 45.187 0.333 -39.576 1.00 36.94 99 GLY A O 1
ATOM 833 N N . GLY A 1 100 ? 43.908 2.189 -39.763 1.00 40.81 100 GLY A N 1
ATOM 834 C CA . GLY A 1 100 ? 43.719 2.170 -41.211 1.00 40.81 100 GLY A CA 1
ATOM 835 C C . GLY A 1 100 ? 42.497 1.400 -41.706 1.00 40.81 100 GLY A C 1
ATOM 836 O O . GLY A 1 100 ? 42.416 0.192 -41.553 1.00 40.81 100 GLY A O 1
ATOM 837 N N . GLU A 1 101 ? 41.640 2.152 -42.400 1.00 40.00 101 GLU A N 1
ATOM 838 C CA . GLU A 1 101 ? 40.730 1.717 -43.469 1.00 40.00 101 GLU A CA 1
ATOM 839 C C . GLU A 1 101 ? 39.340 1.168 -43.068 1.00 40.00 101 GLU A C 1
ATOM 841 O O . GLU A 1 101 ? 39.166 0.085 -42.526 1.00 40.00 101 GLU A O 1
ATOM 846 N N . GLU A 1 102 ? 38.336 1.983 -43.422 1.00 45.91 102 GLU A N 1
ATOM 847 C CA . GLU A 1 102 ? 36.962 1.601 -43.772 1.00 45.91 102 GLU A CA 1
ATOM 848 C C . GLU A 1 102 ? 36.061 1.030 -42.660 1.00 45.91 102 GLU A C 1
ATOM 850 O O . GLU A 1 102 ? 35.604 -0.111 -42.695 1.00 45.91 102 GLU A O 1
ATOM 855 N N . ALA A 1 103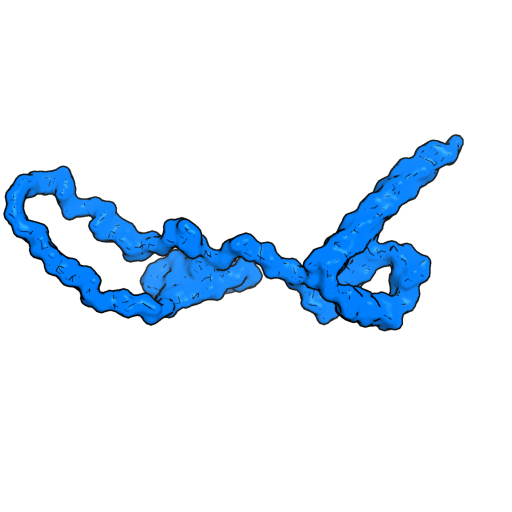 ? 35.676 1.895 -41.713 1.00 36.94 103 ALA A N 1
ATOM 856 C CA . ALA A 1 103 ? 34.474 1.687 -40.905 1.00 36.94 103 ALA A CA 1
ATOM 857 C C . ALA A 1 103 ? 33.232 1.858 -41.795 1.00 36.94 103 ALA A C 1
ATOM 859 O O . ALA A 1 103 ? 32.616 2.926 -41.854 1.00 36.94 103 ALA A O 1
ATOM 860 N N . ALA A 1 104 ? 32.898 0.800 -42.533 1.00 34.12 104 ALA A N 1
ATOM 861 C CA . ALA A 1 104 ? 31.630 0.671 -43.220 1.00 34.12 104 ALA A CA 1
ATOM 862 C C . ALA A 1 104 ? 30.507 0.936 -42.210 1.00 34.12 104 ALA A C 1
ATOM 864 O O . ALA A 1 104 ? 30.362 0.238 -41.206 1.00 34.12 104 ALA A O 1
ATOM 865 N N . LEU A 1 105 ? 29.738 1.988 -42.483 1.00 40.00 105 LEU A N 1
ATOM 866 C CA . LEU A 1 105 ? 28.503 2.328 -41.798 1.00 40.00 105 LEU A CA 1
ATOM 867 C C . LEU A 1 105 ? 27.563 1.122 -41.899 1.00 40.00 105 LEU A C 1
ATOM 869 O O . LEU A 1 105 ? 26.864 0.948 -42.897 1.00 40.00 105 LEU A O 1
ATOM 873 N N . ILE A 1 106 ? 27.560 0.258 -40.884 1.00 40.94 106 ILE A N 1
ATOM 874 C CA . ILE A 1 106 ? 26.523 -0.761 -40.765 1.00 40.94 106 ILE A CA 1
ATOM 875 C C . ILE A 1 106 ? 25.253 -0.002 -40.404 1.00 40.94 106 ILE A C 1
ATOM 877 O O . ILE A 1 106 ? 25.107 0.525 -39.301 1.00 40.94 106 ILE A O 1
ATOM 881 N N . ASN A 1 107 ? 24.392 0.110 -41.415 1.00 41.03 107 ASN A N 1
ATOM 882 C CA . ASN A 1 107 ? 23.155 0.866 -41.411 1.00 41.03 107 ASN A CA 1
ATOM 883 C C . ASN A 1 107 ? 22.366 0.641 -40.126 1.00 41.03 107 ASN A C 1
ATOM 885 O O . ASN A 1 107 ? 21.852 -0.439 -39.837 1.00 41.03 107 ASN A O 1
ATOM 889 N N . GLN A 1 108 ? 22.258 1.736 -39.390 1.00 47.03 108 GLN A N 1
ATOM 890 C CA . GLN A 1 108 ? 21.496 1.925 -38.174 1.00 47.03 108 GLN A CA 1
ATOM 891 C C . GLN A 1 108 ? 19.994 2.023 -38.494 1.00 47.03 108 GLN A C 1
ATOM 893 O O . GLN A 1 108 ? 19.304 2.926 -38.032 1.00 47.03 108 GLN A O 1
ATOM 898 N N . GLU A 1 109 ? 19.471 1.111 -39.311 1.00 39.00 109 GLU A N 1
ATOM 899 C CA . GLU A 1 109 ? 18.071 1.102 -39.720 1.00 39.00 109 GLU A CA 1
ATOM 900 C C . GLU A 1 109 ? 17.470 -0.292 -39.534 1.00 39.00 109 GLU A C 1
ATOM 902 O O . GLU A 1 109 ? 17.925 -1.271 -40.115 1.00 39.00 109 GLU A O 1
ATOM 907 N N . ASN A 1 110 ? 16.377 -0.338 -38.768 1.00 38.44 110 ASN A N 1
ATOM 908 C CA . ASN A 1 110 ? 15.460 -1.469 -38.584 1.00 38.44 110 ASN A CA 1
ATOM 909 C C . ASN A 1 110 ? 15.787 -2.506 -37.502 1.00 38.44 110 ASN A C 1
ATOM 911 O O . ASN A 1 110 ? 15.779 -3.708 -37.748 1.00 38.44 110 ASN A O 1
ATOM 915 N N . ILE A 1 111 ? 15.814 -2.062 -36.246 1.00 44.03 111 ILE A N 1
ATOM 916 C CA . ILE A 1 111 ? 15.084 -2.821 -35.220 1.00 44.03 111 ILE A CA 1
ATOM 917 C C . ILE A 1 111 ? 14.000 -1.896 -34.686 1.00 44.03 111 ILE A C 1
ATOM 919 O O . ILE A 1 111 ? 14.258 -1.020 -33.860 1.00 44.03 111 ILE A O 1
ATOM 923 N N . LYS A 1 112 ? 12.789 -2.062 -35.230 1.00 37.88 112 LYS A N 1
ATOM 924 C CA . LYS A 1 112 ? 11.560 -1.492 -34.671 1.00 37.88 112 LYS A CA 1
ATOM 925 C C . LYS A 1 112 ? 11.578 -1.733 -33.156 1.00 37.88 112 LYS A C 1
ATOM 927 O O . LYS A 1 112 ? 11.818 -2.877 -32.764 1.00 37.88 112 LYS A O 1
ATOM 932 N N . PRO A 1 113 ? 11.302 -0.738 -32.298 1.00 46.09 113 PRO A N 1
ATOM 933 C CA . PRO A 1 113 ? 11.022 -1.007 -30.898 1.00 46.09 113 PRO A CA 1
ATOM 934 C C . PRO A 1 113 ? 9.608 -1.593 -30.820 1.00 46.09 113 PRO A C 1
ATOM 936 O O . PRO A 1 113 ? 8.693 -0.976 -30.287 1.00 46.09 113 PRO A O 1
ATOM 939 N N . ASP A 1 114 ? 9.402 -2.764 -31.419 1.00 46.69 114 ASP A N 1
ATOM 940 C CA . ASP A 1 114 ? 8.213 -3.562 -31.166 1.00 46.69 114 ASP A CA 1
ATOM 941 C C . ASP A 1 114 ? 8.424 -4.191 -29.789 1.00 46.69 114 ASP A C 1
ATOM 943 O O . ASP A 1 114 ? 9.006 -5.262 -29.662 1.00 46.69 114 ASP A O 1
ATOM 947 N N . VAL A 1 115 ? 8.141 -3.380 -28.766 1.00 55.38 115 VAL A N 1
ATOM 948 C CA . VAL A 1 115 ? 8.247 -3.599 -27.317 1.00 55.38 115 VAL A CA 1
ATOM 949 C C . VAL A 1 115 ? 8.632 -5.043 -26.945 1.00 55.38 115 VAL A C 1
ATOM 951 O O . VAL A 1 115 ? 7.793 -5.893 -26.656 1.00 55.38 115 VAL A O 1
ATOM 954 N N . THR A 1 116 ? 9.938 -5.332 -26.922 1.00 68.81 116 THR A N 1
ATOM 955 C CA . THR A 1 116 ? 10.492 -6.650 -26.550 1.00 68.81 116 THR A CA 1
ATOM 956 C C . THR A 1 116 ? 10.666 -6.804 -25.036 1.00 68.81 116 THR A C 1
ATOM 958 O O . THR A 1 116 ? 11.506 -7.586 -24.582 1.00 68.81 116 THR A O 1
ATOM 961 N N . TYR A 1 117 ? 9.925 -6.040 -24.234 1.00 74.56 117 TYR A N 1
ATOM 962 C CA . TYR A 1 117 ? 10.022 -6.065 -22.779 1.00 74.56 117 TYR A CA 1
ATOM 963 C C . TYR A 1 117 ? 8.652 -6.191 -22.115 1.00 74.56 117 TYR A C 1
ATOM 965 O O . TYR A 1 117 ? 7.626 -5.785 -22.656 1.00 74.56 117 TYR A O 1
ATOM 973 N N . LEU A 1 118 ? 8.647 -6.803 -20.937 1.00 82.19 118 LEU A N 1
ATOM 974 C CA . LEU A 1 118 ? 7.499 -6.889 -20.045 1.00 82.19 118 LEU A CA 1
ATOM 975 C C . LEU A 1 118 ? 7.726 -5.949 -18.867 1.00 82.19 118 LEU A C 1
ATOM 977 O O . LEU A 1 118 ? 8.817 -5.936 -18.300 1.00 82.19 118 LEU A O 1
ATOM 981 N N . ILE A 1 119 ? 6.702 -5.190 -18.485 1.00 83.31 119 ILE A N 1
ATOM 982 C CA . ILE A 1 119 ? 6.719 -4.457 -17.221 1.00 83.31 119 ILE A CA 1
ATOM 983 C C . ILE A 1 119 ? 6.490 -5.475 -16.108 1.00 83.31 119 ILE A C 1
ATOM 985 O O . ILE A 1 119 ? 5.485 -6.182 -16.105 1.00 83.31 119 ILE A O 1
ATOM 989 N N . VAL A 1 120 ? 7.445 -5.563 -15.192 1.00 81.06 120 VAL A N 1
ATOM 990 C CA . VAL A 1 120 ? 7.391 -6.399 -14.001 1.00 81.06 120 VAL A CA 1
ATOM 991 C C . VAL A 1 120 ? 7.109 -5.487 -12.824 1.00 81.06 120 VAL A C 1
ATOM 993 O O . VAL A 1 120 ? 7.964 -4.711 -12.387 1.00 81.06 120 VAL A O 1
ATOM 996 N N . THR A 1 121 ? 5.890 -5.582 -12.306 1.00 76.88 121 THR A N 1
ATOM 997 C CA . THR A 1 121 ? 5.563 -4.935 -11.037 1.00 76.88 121 THR A CA 1
ATOM 998 C C . THR A 1 121 ? 6.342 -5.616 -9.902 1.00 76.88 121 THR A C 1
ATOM 1000 O O . THR A 1 121 ? 6.620 -6.818 -9.983 1.00 76.88 121 THR A O 1
ATOM 1003 N N . PRO A 1 122 ? 6.711 -4.917 -8.817 1.00 71.56 122 PRO A N 1
ATOM 1004 C CA . PRO A 1 122 ? 7.437 -5.545 -7.709 1.00 71.56 122 PRO A CA 1
ATOM 1005 C C . PRO A 1 122 ? 6.725 -6.749 -7.066 1.00 71.56 122 PRO A C 1
ATOM 1007 O O . PRO A 1 122 ? 7.386 -7.643 -6.547 1.00 71.56 122 PRO A O 1
ATOM 1010 N N . GLN A 1 123 ? 5.397 -6.843 -7.155 1.00 68.38 123 GLN A N 1
ATOM 1011 C CA . GLN A 1 123 ? 4.614 -8.007 -6.715 1.00 68.38 123 GLN A CA 1
ATOM 1012 C C . GLN A 1 123 ? 4.796 -9.212 -7.644 1.00 68.38 123 GLN A C 1
ATOM 1014 O O . GLN A 1 123 ? 4.671 -10.364 -7.228 1.00 68.38 123 GLN A O 1
ATOM 1019 N N . GLU A 1 124 ? 5.071 -8.958 -8.919 1.00 75.44 124 GLU A N 1
ATOM 1020 C CA . GLU A 1 124 ? 5.368 -9.989 -9.904 1.00 75.44 124 GLU A CA 1
ATOM 1021 C C . GLU A 1 124 ? 6.843 -10.357 -9.930 1.00 75.44 124 GLU A C 1
ATOM 1023 O O . GLU A 1 124 ? 7.157 -11.449 -10.386 1.00 75.44 124 GLU A O 1
ATOM 1028 N N . PHE A 1 125 ? 7.727 -9.509 -9.399 1.00 78.44 125 PHE A N 1
ATOM 1029 C CA . PHE A 1 125 ? 9.173 -9.726 -9.379 1.00 78.44 125 PHE A CA 1
ATOM 1030 C C . PHE A 1 125 ? 9.544 -11.138 -8.926 1.00 78.44 125 PHE A C 1
ATOM 1032 O O . PHE A 1 125 ? 10.232 -11.853 -9.647 1.00 78.44 125 PHE A O 1
ATOM 1039 N N . LEU A 1 126 ? 9.006 -11.586 -7.787 1.00 76.94 126 LEU A N 1
ATOM 1040 C CA . LEU A 1 126 ? 9.298 -12.916 -7.243 1.00 76.94 126 LEU A CA 1
ATOM 1041 C C . LEU A 1 126 ? 8.772 -14.068 -8.112 1.00 76.94 126 LEU A C 1
ATOM 1043 O O . LEU A 1 126 ? 9.303 -15.168 -8.019 1.00 76.94 126 LEU A O 1
ATOM 1047 N N . LYS A 1 127 ? 7.779 -13.842 -8.984 1.00 77.56 127 LYS A N 1
ATOM 1048 C CA . LYS A 1 127 ? 7.290 -14.870 -9.922 1.00 77.56 127 LYS A CA 1
ATOM 1049 C C . LYS A 1 127 ? 8.324 -15.216 -10.994 1.00 77.56 127 LYS A C 1
ATOM 1051 O O . LYS A 1 127 ? 8.234 -16.285 -11.585 1.00 77.56 127 LYS A O 1
ATOM 1056 N N . TYR A 1 128 ? 9.276 -14.320 -11.256 1.00 73.94 128 TYR A N 1
ATOM 1057 C CA . TYR A 1 128 ? 10.318 -14.510 -12.266 1.00 73.94 128 TYR A CA 1
ATOM 1058 C C . TYR A 1 128 ? 11.585 -15.180 -11.713 1.00 73.94 128 TYR A C 1
ATOM 1060 O O . TYR A 1 128 ? 12.486 -15.501 -12.485 1.00 73.94 128 TYR A O 1
ATOM 1068 N N . PHE A 1 129 ? 11.651 -15.444 -10.404 1.00 70.94 129 PHE A N 1
ATOM 1069 C CA . PHE A 1 129 ? 12.714 -16.236 -9.789 1.00 70.94 129 PHE A CA 1
ATOM 1070 C C . PHE A 1 129 ? 12.159 -17.618 -9.448 1.00 70.94 129 PHE A C 1
ATOM 1072 O O . PHE A 1 129 ? 11.396 -17.780 -8.499 1.00 70.94 129 PHE A O 1
ATOM 1079 N N . HIS A 1 130 ? 12.538 -18.624 -10.232 1.00 62.56 130 HIS A N 1
ATOM 1080 C CA . HIS A 1 130 ? 12.336 -20.016 -9.848 1.00 62.56 130 HIS A CA 1
ATOM 1081 C C . HIS A 1 130 ? 13.410 -20.353 -8.800 1.00 62.56 130 HIS A C 1
ATOM 1083 O O . HIS A 1 130 ? 14.586 -20.439 -9.152 1.00 62.56 130 HIS A O 1
ATOM 1089 N N . LEU A 1 131 ? 13.020 -20.455 -7.526 1.00 50.16 131 LEU A N 1
ATOM 1090 C CA . LEU A 1 131 ? 13.853 -21.002 -6.445 1.00 50.16 131 LEU A CA 1
ATOM 1091 C C . LEU A 1 131 ? 13.769 -22.530 -6.419 1.00 50.16 131 LEU A C 1
ATOM 1093 O O . LEU A 1 131 ? 12.651 -23.053 -6.638 1.00 50.16 131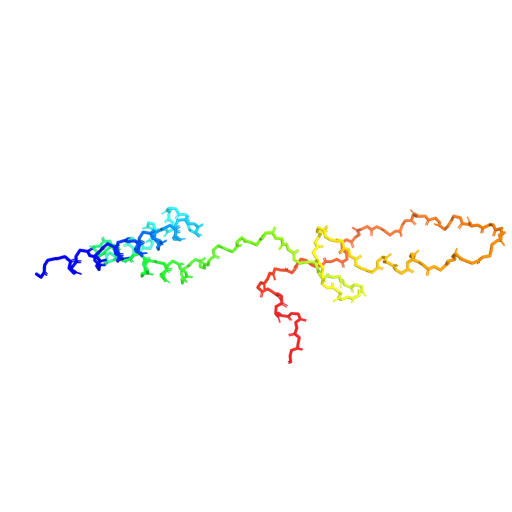 LEU A O 1
#